Protein AF-A0A147I149-F1 (afdb_monomer_lite)

Foldseek 3Di:
DADDDPNHGQWAWDDDPQAIFTARGQDPVRDRDDPPDDPLVVRVVRLVVHLVVLQVQLVVCVVVVNNVSNVVSNVVSVRSVVRRDD

Sequence (86 aa):
MGEVRAGRPVRGLIKAINGWYPVARFDARMTAVNPRSWAPRQAHDLYVLAVKSAEATGRRFATAGNLGSARYYQRLARQIAEGEPE

Radius of gyration: 13.52 Å; chains: 1; bounding box: 33×30×33 Å

pLDDT: mean 76.47, std 11.45, range [56.22, 95.38]

Organism: NCBI:txid33051

Structure (mmCIF, N/CA/C/O backbone):
data_AF-A0A147I149-F1
#
_entry.id   AF-A0A147I149-F1
#
loop_
_atom_site.group_PDB
_atom_site.id
_atom_site.type_symbol
_atom_site.label_atom_id
_atom_site.label_alt_id
_atom_site.label_comp_id
_atom_site.label_asym_id
_atom_site.label_entity_id
_atom_site.label_seq_id
_atom_site.pdbx_PDB_ins_code
_atom_site.Cartn_x
_atom_site.Cartn_y
_atom_site.Cartn_z
_atom_site.occupancy
_atom_site.B_iso_or_equiv
_atom_site.auth_seq_id
_atom_site.auth_comp_id
_atom_site.auth_asym_id
_atom_site.auth_atom_id
_atom_site.pdbx_PDB_model_num
ATOM 1 N N . MET A 1 1 ? 2.654 -1.969 0.633 1.00 60.62 1 MET A N 1
ATOM 2 C CA . MET A 1 1 ? 1.278 -2.137 0.093 1.00 60.62 1 MET A CA 1
ATOM 3 C C . MET A 1 1 ? 1.353 -2.562 -1.351 1.00 60.62 1 MET A C 1
ATOM 5 O O . MET A 1 1 ? 2.325 -2.194 -1.992 1.00 60.62 1 MET A O 1
ATOM 9 N N . GLY A 1 2 ? 0.395 -3.342 -1.850 1.00 65.38 2 GLY A N 1
ATOM 10 C CA . GLY A 1 2 ? 0.535 -3.949 -3.169 1.00 65.38 2 GLY A CA 1
ATOM 11 C C . GLY A 1 2 ? -0.663 -4.769 -3.630 1.00 65.38 2 GLY A C 1
ATOM 12 O O . GLY A 1 2 ? -1.633 -4.945 -2.896 1.00 65.38 2 GLY A O 1
ATOM 13 N N . GLU A 1 3 ? -0.567 -5.278 -4.853 1.00 69.38 3 GLU A N 1
ATOM 14 C CA . GLU A 1 3 ? -1.502 -6.242 -5.417 1.00 69.38 3 GLU A CA 1
ATOM 15 C C . GLU A 1 3 ? -1.193 -7.644 -4.893 1.00 69.38 3 GLU A C 1
ATOM 17 O O . GLU A 1 3 ? -0.043 -8.088 -4.905 1.00 69.38 3 GLU A O 1
ATOM 22 N N . VAL A 1 4 ? -2.242 -8.352 -4.483 1.00 67.44 4 VAL A N 1
ATOM 23 C CA . VAL A 1 4 ? -2.191 -9.749 -4.058 1.00 67.44 4 VAL A CA 1
ATOM 24 C C . VAL A 1 4 ? -3.084 -10.557 -4.993 1.00 67.44 4 VAL A C 1
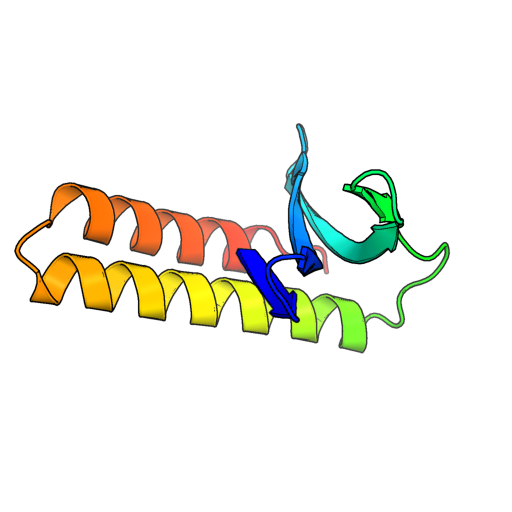ATOM 26 O O . VAL A 1 4 ? -4.248 -10.208 -5.184 1.00 67.44 4 VAL A O 1
ATOM 29 N N . ARG A 1 5 ? -2.565 -11.651 -5.557 1.00 72.38 5 ARG A N 1
ATOM 30 C CA . ARG A 1 5 ? -3.357 -12.636 -6.313 1.00 72.38 5 ARG A CA 1
ATOM 31 C C . ARG A 1 5 ? -3.216 -13.997 -5.657 1.00 72.38 5 ARG A C 1
ATOM 33 O O . ARG A 1 5 ? -2.102 -14.423 -5.368 1.00 72.38 5 ARG A O 1
ATOM 40 N N . ALA A 1 6 ? -4.343 -14.665 -5.410 1.00 76.38 6 ALA A N 1
ATOM 41 C CA . ALA A 1 6 ? -4.389 -15.971 -4.745 1.00 76.38 6 ALA A CA 1
ATOM 42 C C . ALA A 1 6 ? -3.576 -16.017 -3.428 1.00 76.38 6 ALA A C 1
ATOM 44 O O . ALA A 1 6 ? -2.817 -16.950 -3.180 1.00 76.38 6 ALA A O 1
ATOM 45 N N . GLY A 1 7 ? -3.674 -14.962 -2.609 1.00 71.31 7 GLY A N 1
ATOM 46 C CA . GLY A 1 7 ? -2.952 -14.853 -1.335 1.00 71.31 7 GLY A CA 1
ATOM 47 C C . GLY A 1 7 ? -1.449 -14.565 -1.452 1.00 71.31 7 GLY A C 1
ATOM 48 O O . GLY A 1 7 ? -0.777 -14.464 -0.430 1.00 71.31 7 GLY A O 1
ATOM 49 N N . ARG A 1 8 ? -0.908 -14.401 -2.667 1.00 61.25 8 ARG A N 1
ATOM 50 C CA . ARG A 1 8 ? 0.511 -14.102 -2.899 1.00 61.25 8 ARG A CA 1
ATOM 51 C C . ARG A 1 8 ? 0.708 -12.654 -3.344 1.00 61.25 8 ARG A C 1
ATOM 53 O O . ARG A 1 8 ? -0.017 -12.204 -4.235 1.00 61.25 8 ARG A O 1
ATOM 60 N N . PRO A 1 9 ? 1.671 -11.919 -2.767 1.00 65.38 9 PRO A N 1
ATOM 61 C CA . PRO A 1 9 ? 1.982 -10.575 -3.227 1.00 65.38 9 PRO A CA 1
ATOM 62 C C . PRO A 1 9 ? 2.560 -10.650 -4.646 1.00 65.38 9 PRO A C 1
ATOM 64 O O . PRO A 1 9 ? 3.475 -11.421 -4.918 1.00 65.38 9 PRO A O 1
ATOM 67 N N . VAL A 1 10 ? 1.988 -9.882 -5.569 1.00 68.94 10 VAL A N 1
ATOM 68 C CA . VAL A 1 10 ? 2.379 -9.866 -6.986 1.00 68.94 10 VAL A CA 1
ATOM 69 C C . VAL A 1 10 ? 3.224 -8.645 -7.294 1.00 68.94 10 VAL A C 1
ATOM 71 O O . VAL A 1 10 ? 4.214 -8.783 -7.988 1.00 68.94 10 VAL A O 1
ATOM 74 N N . ARG A 1 11 ? 2.869 -7.471 -6.767 1.00 69.50 11 ARG A N 1
ATOM 75 C CA . ARG A 1 11 ? 3.620 -6.213 -6.929 1.00 69.50 11 ARG A CA 1
ATOM 76 C C . ARG A 1 11 ? 3.264 -5.243 -5.813 1.00 69.50 11 ARG A C 1
ATOM 78 O O . ARG A 1 11 ? 2.169 -5.346 -5.269 1.00 69.50 11 ARG A O 1
ATOM 85 N N . GLY A 1 12 ? 4.130 -4.301 -5.469 1.00 70.44 12 GLY A N 1
ATOM 86 C 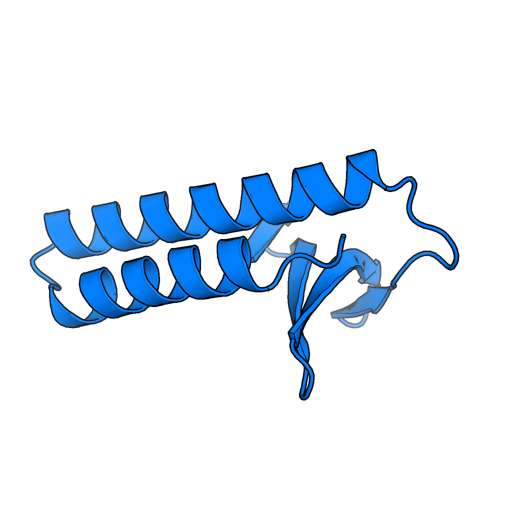CA . GLY A 1 12 ? 3.846 -3.315 -4.425 1.00 70.44 12 GLY A CA 1
ATOM 87 C C . GLY A 1 12 ? 5.061 -2.505 -4.000 1.00 70.44 12 GLY A C 1
ATOM 88 O O . GLY A 1 12 ? 6.102 -2.573 -4.630 1.00 70.44 12 GLY A O 1
ATOM 89 N N . LEU A 1 13 ? 4.932 -1.756 -2.910 1.00 72.81 13 LEU A N 1
ATOM 90 C CA . LEU A 1 13 ? 6.045 -1.077 -2.253 1.00 72.81 13 LEU A CA 1
ATOM 91 C C . LEU A 1 13 ? 6.514 -1.850 -1.022 1.00 72.81 13 LEU A C 1
ATOM 93 O O . LEU A 1 13 ? 5.682 -2.285 -0.207 1.00 72.81 13 LEU A O 1
ATOM 97 N N . ILE A 1 14 ? 7.833 -1.923 -0.853 1.00 72.38 14 ILE A N 1
ATOM 98 C CA . ILE A 1 14 ? 8.498 -2.380 0.371 1.00 72.38 14 ILE A CA 1
ATOM 99 C C . ILE A 1 14 ? 9.213 -1.196 1.019 1.00 72.38 14 ILE A C 1
ATOM 101 O O . ILE A 1 14 ? 9.830 -0.382 0.337 1.00 72.38 14 ILE A O 1
ATOM 105 N N . LYS A 1 15 ? 9.132 -1.107 2.349 1.00 69.06 15 LYS A N 1
ATOM 106 C CA . LYS A 1 15 ? 9.927 -0.161 3.130 1.00 69.06 15 LYS A CA 1
ATOM 107 C C . LYS A 1 15 ? 11.324 -0.743 3.329 1.00 69.06 15 LYS A C 1
ATOM 109 O O . LYS A 1 15 ? 11.452 -1.772 3.989 1.00 69.06 15 LYS A O 1
ATOM 114 N N . ALA A 1 16 ? 12.344 -0.099 2.779 1.00 66.12 16 ALA A N 1
ATOM 115 C CA . ALA A 1 16 ? 13.735 -0.367 3.127 1.00 66.12 16 ALA A CA 1
ATOM 116 C C . ALA A 1 16 ? 14.270 0.749 4.039 1.00 66.12 16 ALA A C 1
ATOM 118 O O . ALA A 1 16 ? 13.558 1.703 4.356 1.00 66.12 16 ALA A O 1
ATOM 119 N N . ILE A 1 17 ? 15.527 0.621 4.469 1.00 64.00 17 ILE A N 1
ATOM 120 C CA . ILE A 1 17 ? 16.171 1.544 5.421 1.00 64.00 17 ILE A CA 1
ATOM 121 C C . ILE A 1 17 ? 16.125 2.999 4.917 1.00 64.00 17 ILE A C 1
ATOM 123 O O . ILE A 1 17 ? 15.887 3.906 5.706 1.00 64.00 17 ILE A O 1
ATOM 127 N N . ASN A 1 18 ? 16.251 3.204 3.601 1.00 66.25 18 ASN A N 1
ATOM 128 C CA . ASN A 1 18 ? 16.393 4.530 2.992 1.00 66.25 18 ASN A CA 1
ATOM 129 C C . ASN A 1 18 ? 15.132 5.026 2.264 1.00 66.25 18 ASN A C 1
ATOM 131 O O . ASN A 1 18 ? 15.205 6.015 1.543 1.00 66.25 18 ASN A O 1
ATOM 135 N N . GLY A 1 19 ? 13.985 4.353 2.411 1.00 66.69 19 GLY A N 1
ATOM 136 C CA . GLY A 1 19 ? 12.744 4.797 1.771 1.00 66.69 19 GLY A CA 1
ATOM 137 C C . GLY A 1 19 ? 11.826 3.674 1.306 1.00 66.69 19 GLY A C 1
ATOM 138 O O . GLY A 1 19 ? 11.949 2.514 1.710 1.00 66.69 19 GLY A O 1
ATOM 139 N N . TRP A 1 20 ? 10.870 4.040 0.458 1.00 71.06 20 TRP A N 1
ATOM 140 C CA . TRP A 1 20 ? 9.929 3.114 -0.162 1.00 71.06 20 TRP A CA 1
ATOM 141 C C . TRP A 1 20 ? 10.433 2.712 -1.537 1.00 71.06 20 TRP A C 1
ATOM 143 O O . TRP A 1 20 ? 10.714 3.575 -2.359 1.00 71.06 20 TRP A O 1
ATOM 153 N N . TYR A 1 21 ? 10.510 1.409 -1.789 1.00 69.12 21 TYR A N 1
ATOM 154 C CA . TYR A 1 21 ? 11.009 0.874 -3.049 1.00 69.12 21 TYR A CA 1
ATOM 155 C C . TYR A 1 21 ? 9.917 0.097 -3.782 1.00 69.12 21 TYR A C 1
ATOM 157 O O . TYR A 1 21 ? 9.253 -0.748 -3.163 1.00 69.12 21 TYR A O 1
ATOM 165 N N . PRO A 1 22 ? 9.739 0.341 -5.092 1.00 67.19 22 PRO A N 1
ATOM 166 C CA . PRO A 1 22 ? 8.834 -0.428 -5.919 1.00 67.19 22 PRO A CA 1
ATOM 167 C C . PRO A 1 22 ? 9.367 -1.841 -6.122 1.00 67.19 22 PRO A C 1
ATOM 169 O O . PRO A 1 22 ? 10.534 -2.073 -6.426 1.00 67.19 22 PRO A O 1
ATOM 172 N N . VAL A 1 23 ? 8.472 -2.804 -5.955 1.00 68.19 23 VAL A N 1
ATOM 173 C CA . VAL A 1 23 ? 8.707 -4.227 -6.158 1.00 68.19 23 VAL A CA 1
ATOM 174 C C . VAL A 1 23 ? 7.726 -4.701 -7.207 1.00 68.19 23 VAL A C 1
ATOM 176 O O . VAL A 1 23 ? 6.516 -4.760 -6.979 1.00 68.19 23 VAL A O 1
ATOM 179 N N . ALA A 1 24 ? 8.262 -5.015 -8.384 1.00 59.41 24 ALA A N 1
ATOM 180 C CA . ALA A 1 24 ? 7.460 -5.381 -9.545 1.00 59.41 24 ALA A CA 1
ATOM 181 C C . ALA A 1 24 ? 6.909 -6.793 -9.404 1.00 59.41 24 ALA A C 1
ATOM 183 O O . ALA A 1 24 ? 5.872 -7.110 -9.980 1.00 59.41 24 ALA A O 1
ATOM 184 N N . ARG A 1 25 ? 7.654 -7.645 -8.691 1.00 67.12 25 ARG A N 1
ATOM 185 C CA . ARG A 1 25 ? 7.371 -9.062 -8.544 1.00 67.12 25 ARG A CA 1
ATOM 186 C C . ARG A 1 25 ? 7.928 -9.604 -7.241 1.00 67.12 25 ARG A C 1
ATOM 188 O O . ARG A 1 25 ? 9.032 -9.250 -6.846 1.00 67.12 25 ARG A O 1
ATOM 195 N N . PHE A 1 26 ? 7.196 -10.527 -6.634 1.00 69.00 26 PHE A N 1
ATOM 196 C CA . PHE A 1 26 ? 7.764 -11.459 -5.670 1.00 69.00 26 PHE A CA 1
ATOM 197 C C . PHE A 1 26 ? 8.010 -12.800 -6.366 1.00 69.00 26 PHE A C 1
ATOM 199 O O . PHE A 1 26 ? 7.169 -13.273 -7.142 1.00 69.00 26 PHE A O 1
ATOM 206 N N . ASP A 1 27 ? 9.185 -13.389 -6.159 1.00 68.06 27 ASP A N 1
ATOM 207 C CA . ASP A 1 27 ? 9.461 -14.740 -6.648 1.00 68.06 27 ASP A CA 1
ATOM 208 C C . ASP A 1 27 ? 8.696 -15.800 -5.825 1.00 68.06 27 ASP A C 1
ATOM 210 O O . ASP A 1 27 ? 7.954 -15.495 -4.888 1.00 68.06 27 ASP A O 1
ATOM 214 N N . ALA A 1 28 ? 8.863 -17.078 -6.173 1.00 70.00 28 ALA A N 1
ATOM 215 C CA . ALA A 1 28 ? 8.208 -18.178 -5.460 1.00 70.00 28 ALA A CA 1
ATOM 216 C C . ALA A 1 28 ? 8.632 -18.301 -3.981 1.00 70.00 28 ALA A C 1
ATOM 218 O O . ALA A 1 28 ? 7.934 -18.952 -3.206 1.00 70.00 28 ALA A O 1
ATOM 219 N N . ARG A 1 29 ? 9.751 -17.680 -3.593 1.00 74.00 29 ARG A N 1
ATOM 220 C CA . ARG A 1 29 ? 10.300 -17.640 -2.232 1.00 74.00 29 ARG A CA 1
ATOM 221 C C . ARG A 1 29 ? 9.926 -16.350 -1.492 1.00 74.00 29 ARG A C 1
ATOM 223 O O . ARG A 1 29 ? 10.440 -16.108 -0.407 1.00 74.00 29 ARG A O 1
ATOM 230 N N . MET A 1 30 ? 9.025 -15.539 -2.055 1.00 65.19 30 MET A N 1
ATOM 231 C CA . MET A 1 30 ? 8.664 -14.205 -1.562 1.00 65.19 30 MET A CA 1
ATOM 232 C C . MET A 1 30 ? 9.837 -13.213 -1.519 1.00 65.19 30 MET A C 1
ATOM 234 O O . MET A 1 30 ? 9.782 -12.214 -0.800 1.00 65.19 30 MET A O 1
ATOM 238 N N . THR A 1 31 ? 10.876 -13.434 -2.321 1.00 68.69 31 THR A N 1
ATOM 239 C CA . THR A 1 31 ? 11.944 -12.452 -2.506 1.00 68.69 31 THR A CA 1
ATOM 240 C C . THR A 1 31 ? 11.440 -11.333 -3.402 1.00 68.69 31 THR A C 1
ATOM 242 O O . THR A 1 31 ? 10.868 -11.584 -4.467 1.00 68.69 31 THR A O 1
ATOM 245 N N . ALA A 1 32 ? 11.675 -10.092 -2.988 1.00 66.94 32 ALA A N 1
ATOM 246 C CA . ALA A 1 32 ? 11.421 -8.924 -3.814 1.00 66.94 32 ALA A CA 1
ATOM 247 C C . ALA A 1 32 ? 12.341 -8.939 -5.041 1.00 66.94 32 ALA A C 1
ATOM 249 O O . ALA A 1 32 ? 13.559 -8.821 -4.915 1.00 66.94 32 ALA A O 1
ATOM 250 N N . VAL A 1 33 ? 11.759 -9.058 -6.230 1.00 65.56 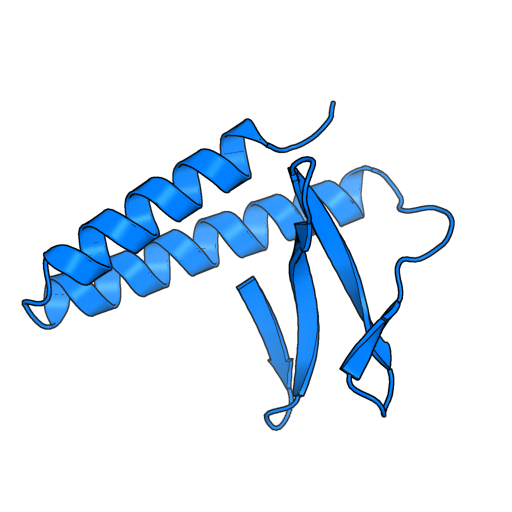33 VAL A N 1
ATOM 251 C CA . VAL A 1 33 ? 12.480 -8.936 -7.496 1.00 65.56 33 VAL A CA 1
ATOM 252 C C . VAL A 1 33 ? 12.232 -7.536 -8.031 1.00 65.56 33 VAL A C 1
ATOM 254 O O . VAL A 1 33 ? 11.133 -7.195 -8.479 1.00 65.56 33 VAL A O 1
ATOM 257 N N . ASN A 1 34 ? 13.276 -6.717 -7.959 1.00 62.81 34 ASN A N 1
ATOM 258 C CA . ASN A 1 34 ? 13.278 -5.384 -8.528 1.00 62.81 34 ASN A CA 1
ATOM 259 C C . ASN A 1 34 ? 13.858 -5.469 -9.954 1.00 62.81 34 ASN A C 1
ATOM 261 O O . ASN A 1 34 ? 15.003 -5.908 -10.100 1.00 62.81 34 ASN A O 1
ATOM 265 N N . PRO A 1 35 ? 13.106 -5.154 -11.024 1.00 57.72 35 PRO A N 1
ATOM 266 C CA . PRO A 1 35 ? 13.666 -5.154 -12.369 1.00 57.72 35 PRO A CA 1
ATOM 267 C C . PRO A 1 35 ? 14.811 -4.138 -12.447 1.00 57.72 35 PRO A C 1
ATOM 269 O O . PRO A 1 35 ? 14.708 -3.032 -11.925 1.00 57.72 35 PRO A O 1
ATOM 272 N N . ARG A 1 36 ? 15.908 -4.522 -13.116 1.00 57.31 36 ARG A N 1
ATOM 273 C CA . ARG A 1 36 ? 17.130 -3.702 -13.264 1.00 57.31 36 ARG A CA 1
ATOM 274 C C . ARG A 1 36 ? 16.875 -2.305 -13.842 1.00 57.31 36 ARG A C 1
ATOM 276 O O . ARG A 1 36 ? 17.702 -1.421 -13.653 1.00 57.31 36 ARG A O 1
ATOM 283 N N . SER A 1 37 ? 15.760 -2.103 -14.538 1.00 56.69 37 SER A N 1
ATOM 284 C CA . SER A 1 37 ? 15.346 -0.802 -15.054 1.00 56.69 37 SER A CA 1
ATOM 285 C C . SER A 1 37 ? 13.825 -0.726 -15.036 1.00 56.69 37 SER A C 1
ATOM 287 O O . SER A 1 37 ? 13.153 -1.369 -15.842 1.00 56.69 37 SER A O 1
ATOM 289 N N . TRP A 1 38 ? 13.272 0.038 -14.099 1.00 61.38 38 TRP A N 1
ATOM 290 C CA . TRP A 1 38 ? 11.884 0.467 -14.201 1.00 61.38 38 TRP A CA 1
ATOM 291 C C . TRP A 1 38 ? 11.784 1.550 -15.263 1.00 61.38 38 TRP A C 1
ATOM 293 O O . TRP A 1 38 ? 12.568 2.497 -15.258 1.00 61.38 38 TRP A O 1
ATOM 303 N N . ALA A 1 39 ? 10.776 1.458 -16.128 1.00 66.31 39 ALA A N 1
ATOM 304 C CA . ALA A 1 39 ? 10.301 2.666 -16.781 1.00 66.31 39 ALA A CA 1
ATOM 305 C C . ALA A 1 39 ? 9.766 3.600 -15.673 1.00 66.31 39 ALA A C 1
ATOM 307 O O . ALA A 1 39 ? 8.939 3.133 -14.881 1.00 66.31 39 ALA A O 1
ATOM 308 N N . PRO A 1 40 ? 10.180 4.881 -15.605 1.00 68.00 40 PRO A N 1
ATOM 309 C CA . PRO A 1 40 ? 9.793 5.801 -14.526 1.00 68.00 40 PRO A CA 1
ATOM 310 C C . PRO A 1 40 ? 8.281 5.818 -14.262 1.00 68.00 40 PRO A C 1
ATOM 312 O O . PRO A 1 40 ? 7.825 5.750 -13.126 1.00 68.00 40 PRO A O 1
ATOM 315 N N . ARG A 1 41 ? 7.486 5.748 -15.336 1.00 73.00 41 ARG A N 1
ATOM 316 C CA . ARG A 1 41 ? 6.020 5.702 -15.273 1.00 73.00 41 ARG A CA 1
ATOM 317 C C . ARG A 1 41 ? 5.461 4.478 -14.539 1.00 73.00 41 ARG A C 1
ATOM 319 O O . ARG A 1 41 ? 4.488 4.601 -13.810 1.00 73.00 41 ARG A O 1
ATOM 326 N N . GLN A 1 42 ? 6.072 3.304 -14.703 1.00 70.94 42 GLN A N 1
ATOM 327 C CA . GLN A 1 42 ? 5.619 2.092 -14.011 1.00 70.94 42 GLN A CA 1
ATOM 328 C C . GLN A 1 42 ? 5.930 2.152 -12.511 1.00 70.94 42 GLN A C 1
ATOM 330 O O . GLN A 1 42 ? 5.155 1.634 -11.707 1.00 70.94 42 GLN A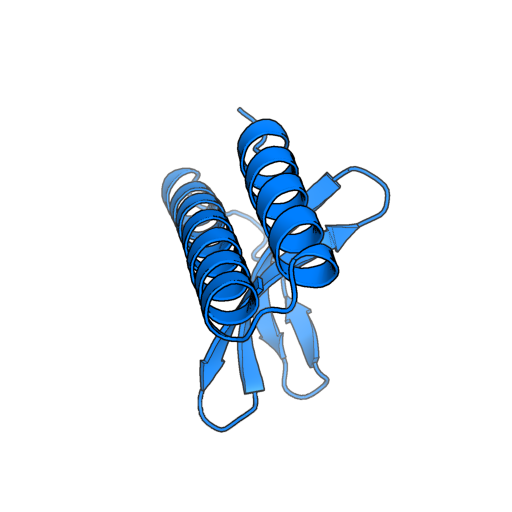 O 1
ATOM 335 N N . ALA A 1 43 ? 7.055 2.772 -12.136 1.00 72.06 43 ALA A N 1
ATOM 336 C CA . ALA A 1 43 ? 7.408 2.962 -10.735 1.00 72.06 43 ALA A CA 1
ATOM 337 C C . ALA A 1 43 ? 6.412 3.930 -10.088 1.00 72.06 43 ALA A C 1
ATOM 339 O O . ALA A 1 43 ? 5.818 3.587 -9.066 1.00 72.06 43 ALA A O 1
ATOM 340 N N . HIS A 1 44 ? 6.135 5.053 -10.757 1.00 78.69 44 HIS A N 1
ATOM 341 C CA . HIS A 1 44 ? 5.126 6.025 -10.342 1.00 78.69 44 HIS A CA 1
ATOM 342 C C . HIS A 1 44 ? 3.740 5.395 -10.141 1.00 78.69 44 HIS A C 1
ATOM 344 O O . HIS A 1 44 ? 3.118 5.559 -9.089 1.00 78.69 44 HIS A O 1
ATOM 350 N N . ASP A 1 45 ? 3.276 4.573 -11.088 1.00 80.62 45 ASP A N 1
ATOM 351 C CA . ASP A 1 45 ? 1.988 3.877 -10.967 1.00 80.62 45 ASP A CA 1
ATOM 352 C C . ASP A 1 45 ? 1.915 2.985 -9.711 1.00 80.62 45 ASP A C 1
ATOM 354 O O . ASP A 1 45 ? 0.847 2.847 -9.100 1.00 80.62 45 ASP A O 1
ATOM 358 N N . LEU A 1 46 ? 3.038 2.396 -9.280 1.00 77.88 46 LEU A N 1
ATOM 359 C CA . LEU A 1 46 ? 3.099 1.646 -8.025 1.00 77.88 46 LEU A CA 1
ATOM 360 C C . LEU A 1 46 ? 3.049 2.540 -6.786 1.00 77.88 46 LEU A C 1
ATOM 362 O O . LEU A 1 46 ? 2.390 2.151 -5.814 1.00 77.88 46 LEU A O 1
ATOM 366 N N . TYR A 1 47 ? 3.704 3.704 -6.802 1.00 79.56 47 TYR A N 1
ATOM 367 C CA . TYR A 1 47 ? 3.582 4.682 -5.718 1.00 79.56 47 TYR A CA 1
ATOM 368 C C . TYR A 1 47 ? 2.128 5.132 -5.572 1.00 79.56 47 TYR A C 1
ATOM 370 O O . TYR A 1 47 ? 1.546 4.991 -4.491 1.00 79.56 47 TYR A O 1
ATOM 378 N N . VAL A 1 48 ? 1.482 5.517 -6.677 1.00 84.19 48 VAL A N 1
ATOM 379 C CA . VAL A 1 48 ? 0.061 5.900 -6.707 1.00 84.19 48 VAL A CA 1
ATOM 380 C C . VAL A 1 48 ? -0.841 4.774 -6.191 1.00 84.19 48 VAL A C 1
ATOM 382 O O . VAL A 1 48 ? -1.737 5.011 -5.372 1.00 84.19 48 VAL A O 1
ATOM 385 N N . LEU A 1 49 ? -0.619 3.531 -6.634 1.00 83.62 49 LEU A N 1
ATOM 386 C CA . LEU A 1 49 ? -1.393 2.376 -6.169 1.00 83.62 49 LEU A CA 1
ATOM 387 C C . LEU A 1 49 ? -1.232 2.152 -4.660 1.00 83.62 49 LEU A C 1
ATOM 389 O O . LEU A 1 49 ? -2.209 1.846 -3.965 1.00 83.62 49 LEU A O 1
ATOM 393 N N . ALA A 1 50 ? -0.015 2.296 -4.139 1.00 81.88 50 ALA A N 1
ATOM 394 C CA . ALA A 1 50 ? 0.266 2.099 -2.726 1.00 81.88 50 ALA A CA 1
ATOM 395 C C . ALA A 1 50 ? -0.349 3.198 -1.851 1.00 81.88 50 ALA A C 1
ATOM 397 O O . ALA A 1 50 ? -0.935 2.860 -0.820 1.00 81.88 50 ALA A O 1
ATOM 398 N N . VAL A 1 51 ? -0.305 4.466 -2.279 1.00 86.56 51 VAL A N 1
ATOM 399 C CA . VAL A 1 51 ? -1.002 5.578 -1.605 1.00 86.56 51 VAL A CA 1
ATOM 400 C C . VAL A 1 51 ? -2.504 5.303 -1.547 1.00 86.56 51 VAL A C 1
ATOM 402 O O . VAL A 1 51 ? -3.085 5.275 -0.462 1.00 86.56 51 VAL A O 1
ATOM 405 N N . LYS A 1 52 ? -3.133 4.977 -2.684 1.00 87.19 52 LYS A N 1
ATOM 406 C CA . LYS A 1 52 ? -4.576 4.671 -2.736 1.00 87.19 52 LYS A CA 1
ATOM 407 C C . LYS A 1 52 ? -4.953 3.494 -1.836 1.00 87.19 52 LYS A C 1
ATOM 409 O O . LYS A 1 52 ? -5.980 3.527 -1.156 1.00 87.19 52 LYS A O 1
ATOM 414 N N . SER A 1 53 ? -4.111 2.463 -1.796 1.00 84.19 53 SER A N 1
ATOM 415 C CA . SER A 1 53 ? -4.305 1.304 -0.916 1.00 84.19 53 SER A CA 1
ATOM 416 C C . SER A 1 53 ? -4.220 1.692 0.566 1.00 84.19 53 SER A C 1
ATOM 418 O O . SER A 1 53 ? -4.996 1.183 1.381 1.00 84.19 53 SER A O 1
ATOM 420 N N . ALA A 1 54 ? -3.320 2.621 0.911 1.00 86.69 54 ALA A N 1
ATOM 421 C CA . ALA A 1 54 ? -3.136 3.132 2.270 1.00 86.69 54 ALA A CA 1
ATOM 422 C C . ALA A 1 54 ? -4.395 3.836 2.743 1.00 86.69 54 ALA A C 1
ATOM 424 O O . ALA A 1 54 ? -4.951 3.515 3.792 1.00 86.69 54 ALA A O 1
ATOM 425 N N . GLU A 1 55 ? -4.876 4.760 1.920 1.00 89.56 55 GLU A N 1
ATOM 426 C CA . GLU A 1 55 ? -6.057 5.557 2.200 1.00 89.56 55 GLU A CA 1
ATOM 427 C C . GLU A 1 55 ? -7.312 4.696 2.293 1.00 89.56 55 GLU A C 1
ATOM 429 O O . GLU A 1 55 ? -8.139 4.912 3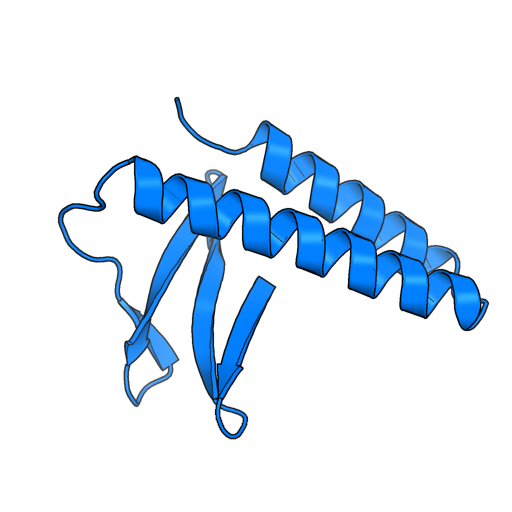.179 1.00 89.56 55 GLU A O 1
ATOM 434 N N . ALA A 1 56 ? -7.469 3.719 1.396 1.00 89.75 56 ALA A N 1
ATOM 435 C CA . ALA A 1 56 ? -8.595 2.791 1.434 1.00 89.75 56 ALA A CA 1
ATOM 436 C C . ALA A 1 56 ? -8.587 1.961 2.727 1.00 89.75 56 ALA A C 1
ATOM 438 O O . ALA A 1 56 ? -9.627 1.786 3.362 1.00 89.75 56 ALA A O 1
ATOM 439 N N . THR A 1 57 ? -7.411 1.499 3.155 1.00 87.25 57 THR A N 1
ATOM 440 C CA . THR A 1 57 ? -7.254 0.742 4.404 1.00 87.25 57 THR A CA 1
ATOM 441 C C . THR A 1 57 ? -7.520 1.620 5.627 1.00 87.25 57 THR A C 1
ATOM 443 O O . THR A 1 57 ? -8.269 1.224 6.519 1.00 87.25 57 THR A O 1
ATOM 446 N N . GLY A 1 58 ? -6.988 2.844 5.645 1.00 88.88 58 GLY A N 1
ATOM 447 C CA . GLY A 1 58 ? -7.253 3.817 6.704 1.00 88.88 58 GLY A CA 1
ATOM 448 C C . GLY A 1 58 ? -8.738 4.157 6.830 1.00 88.88 58 GLY A C 1
ATOM 449 O O . GLY A 1 58 ? -9.267 4.165 7.941 1.00 88.88 58 GLY A O 1
ATOM 450 N N . ARG A 1 59 ? -9.434 4.346 5.700 1.00 92.50 59 ARG A N 1
ATOM 451 C CA . ARG A 1 59 ? -10.892 4.547 5.660 1.00 92.50 59 ARG A CA 1
ATOM 452 C C . ARG A 1 59 ? -11.651 3.362 6.253 1.00 92.50 59 ARG A C 1
ATOM 454 O O . ARG A 1 59 ? -12.511 3.577 7.098 1.00 92.50 59 ARG A O 1
ATOM 461 N N . ARG A 1 60 ? -11.293 2.124 5.889 1.00 92.44 60 ARG A N 1
ATOM 462 C CA . ARG A 1 60 ? -11.909 0.912 6.465 1.00 92.44 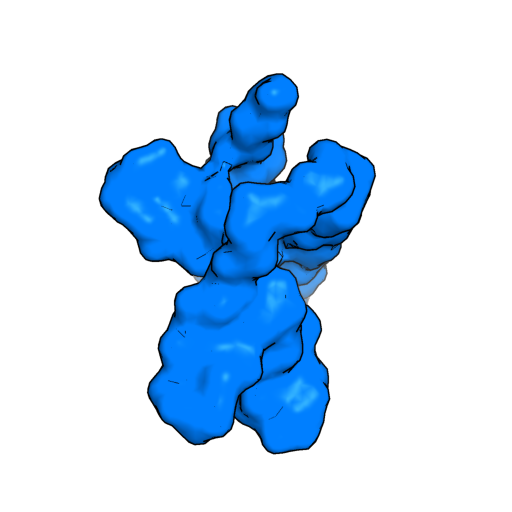60 ARG A CA 1
ATOM 463 C C . ARG A 1 60 ? -11.759 0.856 7.986 1.00 92.44 60 ARG A C 1
ATOM 465 O O . ARG A 1 60 ? -12.733 0.576 8.675 1.00 92.44 60 ARG A O 1
ATOM 472 N N . PHE A 1 61 ? -10.573 1.165 8.515 1.00 91.94 61 PHE A N 1
ATOM 473 C CA . PHE A 1 61 ? -10.362 1.209 9.965 1.00 91.94 61 PHE A CA 1
ATOM 474 C C . PHE A 1 61 ? -11.146 2.333 10.646 1.00 91.94 61 PHE A C 1
ATOM 476 O O . PHE A 1 61 ? -11.681 2.110 11.729 1.00 91.94 61 PHE A O 1
ATOM 483 N N . ALA A 1 62 ? -11.269 3.504 10.013 1.00 93.31 62 ALA A N 1
ATOM 484 C CA . ALA A 1 62 ? -12.087 4.596 10.536 1.00 93.31 62 ALA A CA 1
ATOM 485 C C . ALA A 1 62 ? -13.570 4.201 10.618 1.00 93.31 62 ALA A C 1
ATOM 487 O O . ALA A 1 62 ? -14.194 4.406 11.655 1.00 93.31 62 ALA A O 1
ATOM 488 N N . THR A 1 63 ? -14.111 3.572 9.567 1.00 94.62 63 THR A N 1
ATOM 489 C CA . THR A 1 63 ? -15.489 3.050 9.552 1.00 94.62 63 THR A CA 1
ATOM 490 C C . THR A 1 63 ? -15.714 1.981 10.622 1.00 94.62 63 THR A C 1
ATOM 492 O O . THR A 1 63 ? -16.785 1.925 11.211 1.00 94.62 63 THR A O 1
ATOM 495 N N . ALA A 1 64 ? -14.698 1.169 10.922 1.00 94.50 64 ALA A N 1
ATOM 496 C CA . ALA A 1 64 ? -14.742 0.174 11.994 1.00 94.50 64 ALA A CA 1
ATOM 497 C C . ALA A 1 64 ? -14.525 0.762 13.408 1.00 94.50 64 ALA A C 1
ATOM 499 O O . ALA A 1 64 ? -14.380 0.005 14.365 1.00 94.50 64 ALA A O 1
ATOM 500 N N . GLY A 1 65 ? -14.434 2.090 13.558 1.00 95.38 65 GLY A N 1
ATOM 501 C CA . GLY A 1 65 ? -14.196 2.762 14.843 1.00 95.38 65 GLY A CA 1
ATOM 502 C C . GLY A 1 65 ? -12.750 2.688 15.352 1.00 95.38 65 GLY A C 1
ATOM 503 O O . GLY A 1 65 ? -12.429 3.246 16.400 1.00 95.38 65 GLY A O 1
ATOM 504 N N . ASN A 1 66 ? -11.838 2.059 14.608 1.00 95.00 66 ASN A N 1
ATOM 505 C CA . ASN A 1 66 ? -10.427 1.962 14.971 1.00 95.00 66 ASN A CA 1
ATOM 506 C C . ASN A 1 66 ? -9.642 3.182 14.458 1.00 95.00 66 ASN A C 1
ATOM 508 O O . ASN A 1 66 ? -8.926 3.143 13.451 1.00 95.00 66 ASN A O 1
ATOM 512 N N . LEU A 1 67 ? -9.770 4.291 15.188 1.00 93.81 67 LEU A N 1
ATOM 513 C CA . LEU A 1 67 ? -9.133 5.566 14.842 1.00 93.81 67 LEU A CA 1
ATOM 514 C C . LEU A 1 67 ? -7.596 5.514 14.902 1.00 93.81 67 LEU A C 1
ATOM 516 O O . LEU A 1 67 ? -6.929 6.229 14.152 1.00 93.81 67 LEU A O 1
ATOM 520 N N . GLY A 1 68 ? -7.022 4.665 15.762 1.00 91.94 68 GLY A N 1
ATOM 521 C CA . GLY A 1 68 ? -5.571 4.493 15.878 1.00 91.94 68 GLY A CA 1
ATOM 522 C C . GLY A 1 68 ? -4.963 3.931 14.593 1.00 91.94 68 GLY A C 1
ATOM 523 O O . GLY A 1 68 ? -4.053 4.533 14.012 1.00 91.94 68 GLY A O 1
ATOM 524 N N . SER A 1 69 ? -5.522 2.824 14.096 1.00 86.50 69 SER A N 1
ATOM 525 C CA . SER A 1 69 ? -5.114 2.241 12.817 1.00 86.50 69 SER A CA 1
ATOM 526 C C . SER A 1 69 ? -5.435 3.171 11.645 1.00 86.50 69 SER A C 1
ATOM 528 O O . SER A 1 69 ? -4.602 3.322 10.753 1.00 86.50 69 SER A O 1
ATOM 530 N N . ALA A 1 70 ? -6.574 3.869 11.662 1.00 91.00 70 ALA A N 1
ATOM 531 C CA . ALA A 1 70 ? -6.903 4.843 10.619 1.00 91.00 70 ALA A CA 1
ATOM 532 C C . ALA A 1 70 ? -5.827 5.937 10.481 1.00 91.00 70 ALA A C 1
ATOM 534 O O . ALA A 1 70 ? -5.309 6.163 9.384 1.00 91.00 70 ALA A O 1
ATOM 535 N N . ARG A 1 71 ? -5.419 6.557 11.599 1.00 92.50 71 ARG A N 1
ATOM 536 C CA . ARG A 1 71 ? -4.350 7.574 11.627 1.00 92.50 71 ARG A CA 1
ATOM 537 C C . ARG A 1 71 ? -3.000 7.011 11.192 1.00 92.50 71 ARG A C 1
ATOM 539 O O . ARG A 1 71 ? -2.235 7.701 10.519 1.00 92.50 71 ARG A O 1
ATOM 546 N N . TYR A 1 72 ? -2.692 5.769 11.565 1.00 90.81 72 TYR A N 1
ATOM 547 C CA . TYR A 1 72 ? -1.483 5.090 11.098 1.00 90.81 72 TYR A CA 1
ATOM 548 C C . TYR A 1 72 ? -1.451 5.002 9.566 1.00 90.81 72 TYR A C 1
ATOM 550 O O . TYR A 1 72 ? -0.486 5.458 8.956 1.00 90.81 72 TYR A O 1
ATOM 558 N N . TYR A 1 73 ? -2.520 4.500 8.945 1.00 87.88 73 TYR A N 1
ATOM 559 C CA . TYR A 1 73 ? -2.582 4.343 7.490 1.00 87.88 73 TYR A CA 1
ATOM 560 C C . TYR A 1 73 ? -2.641 5.680 6.737 1.00 87.88 73 TYR A C 1
ATOM 562 O O . TYR A 1 73 ? -2.082 5.782 5.649 1.00 87.88 73 TYR A O 1
ATOM 570 N N . GLN A 1 74 ? -3.235 6.724 7.322 1.00 89.88 74 GLN A N 1
ATOM 571 C CA . GLN A 1 74 ? -3.176 8.083 6.766 1.00 89.88 74 GLN A CA 1
ATOM 572 C C . GLN A 1 74 ? -1.746 8.643 6.752 1.00 89.88 74 GLN A C 1
ATOM 574 O O . GLN A 1 74 ? -1.300 9.166 5.733 1.00 89.88 74 GLN A O 1
ATOM 579 N N . ARG A 1 75 ? -0.998 8.501 7.858 1.00 90.50 75 ARG A N 1
ATOM 580 C CA . ARG A 1 75 ? 0.422 8.900 7.902 1.00 90.50 75 ARG A CA 1
ATOM 581 C C . ARG A 1 75 ? 1.262 8.087 6.923 1.00 90.50 75 ARG A C 1
ATOM 583 O O . ARG A 1 75 ? 2.130 8.641 6.261 1.00 90.50 75 ARG A O 1
ATOM 590 N N . LEU A 1 76 ? 0.973 6.793 6.810 1.00 86.75 76 LEU A N 1
ATOM 591 C CA . LEU A 1 76 ? 1.639 5.901 5.870 1.00 86.75 76 LEU A CA 1
ATOM 592 C C . LEU A 1 76 ? 1.421 6.333 4.412 1.00 86.75 76 LEU A C 1
ATOM 594 O O . LEU A 1 76 ? 2.378 6.356 3.648 1.00 86.75 76 LEU A O 1
ATOM 598 N N . ALA A 1 77 ? 0.193 6.710 4.040 1.00 87.88 77 ALA A N 1
ATOM 599 C CA . ALA A 1 77 ? -0.122 7.229 2.708 1.00 87.88 77 ALA A CA 1
ATOM 600 C C . ALA A 1 77 ? 0.744 8.449 2.365 1.00 87.88 77 ALA A C 1
ATOM 602 O O . ALA A 1 77 ? 1.356 8.503 1.301 1.00 87.88 77 ALA A O 1
ATOM 603 N N . ARG A 1 78 ? 0.844 9.389 3.313 1.00 88.38 78 ARG A N 1
ATOM 604 C CA . ARG A 1 78 ? 1.630 10.615 3.162 1.00 88.38 78 ARG A CA 1
ATOM 605 C C . ARG A 1 78 ? 3.127 10.333 3.016 1.00 88.38 78 ARG A C 1
ATOM 607 O O . ARG A 1 78 ? 3.736 10.825 2.080 1.00 88.38 78 ARG A O 1
ATOM 614 N N . GLN A 1 79 ? 3.685 9.460 3.855 1.00 86.31 79 GLN A N 1
ATOM 615 C CA . GLN A 1 79 ? 5.095 9.054 3.761 1.00 86.31 79 GLN A CA 1
ATOM 616 C C . GLN A 1 79 ? 5.449 8.371 2.437 1.00 86.31 79 GLN A C 1
ATOM 618 O O . GLN A 1 79 ? 6.594 8.437 2.005 1.00 86.31 79 GLN A O 1
ATOM 623 N N . ILE A 1 80 ? 4.501 7.657 1.826 1.00 82.38 80 ILE A N 1
ATOM 624 C CA . ILE A 1 80 ? 4.712 7.039 0.516 1.00 82.38 80 ILE A CA 1
ATOM 625 C C . ILE A 1 80 ? 4.703 8.108 -0.579 1.00 82.38 80 ILE A C 1
ATOM 627 O O . ILE A 1 80 ? 5.572 8.071 -1.440 1.00 82.38 80 ILE A O 1
ATOM 631 N N . ALA A 1 81 ? 3.751 9.044 -0.530 1.00 83.62 81 ALA A N 1
ATOM 632 C CA . ALA A 1 81 ? 3.644 10.128 -1.505 1.00 83.62 81 ALA A CA 1
ATOM 633 C C . ALA A 1 81 ? 4.852 11.082 -1.461 1.00 83.62 81 ALA A C 1
ATOM 635 O O . ALA A 1 81 ? 5.321 11.522 -2.498 1.00 83.62 81 ALA A O 1
ATOM 636 N N . GLU A 1 82 ? 5.370 11.373 -0.267 1.00 82.06 82 GLU A N 1
ATOM 637 C CA . GLU A 1 82 ? 6.557 12.220 -0.068 1.00 82.06 82 GLU A CA 1
ATOM 638 C C . GLU A 1 82 ? 7.878 11.476 -0.331 1.00 82.06 82 GLU A C 1
ATOM 640 O O . GLU A 1 82 ? 8.916 12.103 -0.504 1.00 82.06 82 GLU A O 1
ATOM 645 N N . GLY A 1 83 ? 7.859 10.140 -0.311 1.00 72.75 83 GLY A N 1
ATOM 646 C CA . GLY A 1 83 ? 9.040 9.288 -0.474 1.00 72.75 83 GLY A CA 1
ATOM 647 C C . GLY A 1 83 ? 9.264 8.781 -1.899 1.00 72.75 83 GLY A C 1
ATOM 648 O O . GLY A 1 83 ? 10.069 7.866 -2.081 1.00 72.75 83 GLY A O 1
ATOM 649 N N . GLU A 1 84 ? 8.523 9.302 -2.877 1.00 66.00 84 GLU A N 1
ATOM 650 C CA . GLU A 1 84 ? 8.732 9.013 -4.293 1.00 66.00 84 GLU A CA 1
ATOM 651 C C . GLU A 1 84 ? 9.983 9.763 -4.802 1.00 66.00 84 GLU A C 1
ATOM 653 O O . GLU A 1 84 ? 10.041 10.984 -4.669 1.00 66.00 84 GLU A O 1
ATOM 658 N N . PRO A 1 85 ? 11.007 9.067 -5.333 1.00 61.75 85 PRO A N 1
ATOM 659 C CA . PRO A 1 85 ? 12.158 9.722 -5.954 1.00 61.75 85 PRO A CA 1
ATOM 660 C C . PRO A 1 85 ? 11.764 10.362 -7.299 1.00 61.75 85 PRO A C 1
ATOM 662 O O . PRO A 1 85 ? 11.023 9.740 -8.059 1.00 61.75 85 PRO A O 1
ATOM 665 N N . GLU A 1 86 ? 12.265 11.578 -7.570 1.00 56.22 86 GLU A N 1
ATOM 666 C CA . GLU A 1 86 ? 12.070 12.321 -8.838 1.00 56.22 86 GLU A CA 1
ATOM 667 C C . GLU A 1 86 ? 12.566 11.566 -10.084 1.00 56.22 86 GLU A C 1
ATOM 669 O O . GLU A 1 86 ? 13.624 10.893 -10.008 1.00 56.22 86 GLU A O 1
#

Secondary structure (DSSP, 8-state):
-EEEETTEEEEEEEEETTEEEEE-EE-TT--EE--SS--HHHHHHHHHHHHHHHHHHHHHHHHTT-HHHHHHHHHHHHHHHHT---